Protein AF-A0AAN6FBG3-F1 (afdb_monomer_lite)

pLDDT: mean 75.8, std 20.05, range [29.7, 94.25]

Secondary structure (DSSP, 8-state):
--------------PPP--------------GGGGS-HHHHHHHHHHS-HHHHHHHHHHTHHHHHHTT-SPPPPHHHHHHHHS------SS-S--S-HHHHHHHHTTS-HHHHHHHHHHSHHHHHHTTSSPPPPHHHHHHHHHHTT------

Structure (mmCIF, N/CA/C/O backbone):
data_AF-A0AAN6FBG3-F1
#
_entry.id   AF-A0AAN6FBG3-F1
#
loop_
_atom_site.group_PDB
_atom_site.id
_atom_site.type_symbol
_atom_site.label_atom_id
_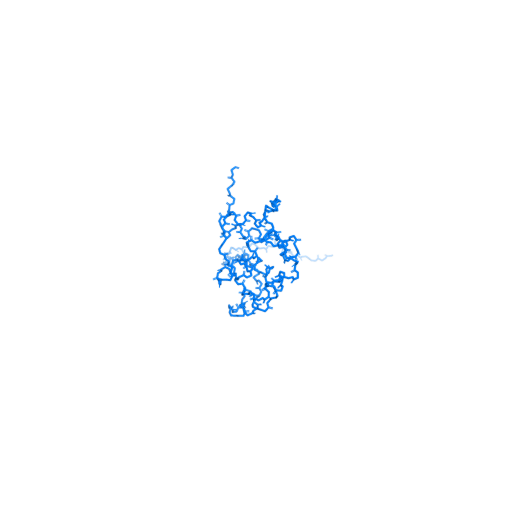atom_site.label_alt_id
_atom_site.label_comp_id
_atom_site.label_asym_id
_atom_site.label_entity_id
_atom_site.label_seq_id
_atom_site.pdbx_PDB_ins_code
_atom_site.Cartn_x
_atom_site.Cartn_y
_atom_site.Cartn_z
_atom_site.occupancy
_atom_site.B_iso_or_equiv
_atom_site.auth_seq_id
_atom_site.auth_comp_id
_atom_site.auth_asym_id
_atom_site.auth_atom_id
_atom_site.pdbx_PDB_model_num
ATOM 1 N N . MET A 1 1 ? 85.947 -2.791 3.815 1.00 38.69 1 MET A N 1
ATOM 2 C CA . MET A 1 1 ? 84.467 -2.814 3.864 1.00 38.69 1 MET A CA 1
ATOM 3 C C . MET A 1 1 ? 83.961 -3.687 2.724 1.00 38.69 1 MET A C 1
ATOM 5 O O . MET A 1 1 ? 84.686 -3.853 1.756 1.00 38.69 1 MET A O 1
ATOM 9 N N . ALA A 1 2 ? 82.819 -4.335 2.939 1.00 36.38 2 ALA A N 1
ATOM 10 C CA . ALA A 1 2 ? 82.432 -5.651 2.430 1.00 36.38 2 ALA A CA 1
ATOM 11 C C . ALA A 1 2 ? 82.175 -5.812 0.911 1.00 36.38 2 ALA A C 1
ATOM 13 O O . ALA A 1 2 ? 82.017 -4.852 0.167 1.00 36.38 2 ALA A O 1
ATOM 14 N N . ASN A 1 3 ? 82.141 -7.099 0.546 1.00 29.70 3 ASN A N 1
ATOM 15 C CA . ASN A 1 3 ? 81.994 -7.791 -0.738 1.00 29.70 3 ASN A CA 1
ATOM 16 C C . ASN A 1 3 ? 80.797 -7.421 -1.649 1.00 29.70 3 ASN A C 1
ATOM 18 O O . ASN A 1 3 ? 79.700 -7.199 -1.154 1.00 29.70 3 ASN A O 1
ATOM 22 N N . ILE A 1 4 ? 81.052 -7.501 -2.974 1.00 37.31 4 ILE A N 1
ATOM 23 C CA . ILE A 1 4 ? 80.443 -8.376 -4.024 1.00 37.31 4 ILE A CA 1
ATOM 24 C C . ILE A 1 4 ? 78.898 -8.517 -3.956 1.00 37.31 4 ILE A C 1
ATOM 26 O O . ILE A 1 4 ? 78.360 -8.951 -2.946 1.00 37.31 4 ILE A O 1
ATOM 30 N N . THR A 1 5 ? 78.109 -8.280 -5.017 1.00 36.19 5 THR A N 1
ATOM 31 C CA . THR A 1 5 ? 77.870 -9.287 -6.078 1.00 36.19 5 THR A CA 1
ATOM 32 C C . THR A 1 5 ? 77.124 -8.724 -7.295 1.00 36.19 5 THR A C 1
ATOM 34 O O . THR A 1 5 ? 76.193 -7.935 -7.177 1.00 36.19 5 THR A O 1
ATOM 37 N N . ASN A 1 6 ? 77.584 -9.200 -8.453 1.00 34.28 6 ASN A N 1
ATOM 38 C CA . ASN A 1 6 ? 77.182 -8.951 -9.832 1.00 34.28 6 ASN A CA 1
ATOM 39 C C . ASN A 1 6 ? 75.682 -9.073 -10.141 1.00 34.28 6 ASN A C 1
ATOM 41 O O . ASN A 1 6 ? 75.039 -10.061 -9.796 1.00 34.28 6 ASN A O 1
ATOM 45 N N . SER A 1 7 ? 75.204 -8.140 -10.965 1.00 36.09 7 SER A N 1
ATOM 46 C CA . SER A 1 7 ? 73.973 -8.250 -11.748 1.00 36.09 7 SER A CA 1
ATOM 47 C C . SER A 1 7 ? 74.293 -8.778 -13.145 1.00 36.09 7 SER A C 1
ATOM 49 O O . SER A 1 7 ? 74.717 -8.011 -14.004 1.00 36.09 7 SER A O 1
ATOM 51 N N . ILE A 1 8 ? 74.063 -10.066 -13.396 1.00 40.97 8 ILE A N 1
ATOM 52 C CA . ILE A 1 8 ? 73.816 -10.602 -14.743 1.00 40.97 8 ILE A CA 1
ATOM 53 C C . ILE A 1 8 ? 72.786 -11.719 -14.582 1.00 40.97 8 ILE A C 1
ATOM 55 O O . ILE A 1 8 ? 73.025 -12.629 -13.798 1.00 40.97 8 ILE A O 1
ATOM 59 N N . GLN A 1 9 ? 71.651 -11.637 -15.286 1.00 33.62 9 GLN A N 1
ATOM 60 C CA . GLN A 1 9 ? 71.268 -12.602 -16.328 1.00 33.62 9 GLN A CA 1
ATOM 61 C C . GLN A 1 9 ? 69.859 -12.289 -16.857 1.00 33.62 9 GLN A C 1
ATOM 63 O O . GLN A 1 9 ? 68.867 -12.336 -16.137 1.00 33.62 9 GLN A O 1
ATOM 68 N N . GLN A 1 10 ? 69.795 -11.974 -18.150 1.00 38.66 10 GLN A N 1
ATOM 69 C CA . GLN A 1 10 ? 68.585 -12.028 -18.966 1.00 38.66 10 GLN A CA 1
ATOM 70 C C . GLN A 1 10 ? 67.993 -13.446 -18.948 1.00 38.66 10 GLN A C 1
ATOM 72 O O . GLN A 1 10 ? 68.753 -14.417 -18.936 1.00 38.66 10 GLN A O 1
ATOM 77 N N . SER A 1 11 ? 66.671 -13.562 -19.120 1.00 34.91 11 SER A N 1
ATOM 78 C CA . SER A 1 11 ? 66.020 -14.204 -20.285 1.00 34.91 11 SER A CA 1
ATOM 79 C C . SER A 1 11 ? 64.699 -14.910 -19.923 1.00 34.91 11 SER A C 1
ATOM 81 O O . SER A 1 11 ? 64.604 -15.552 -18.884 1.00 34.91 11 SER A O 1
ATOM 83 N N . HIS A 1 12 ? 63.787 -14.910 -20.902 1.00 33.03 12 HIS A N 1
ATOM 84 C CA . HIS A 1 12 ? 62.674 -15.845 -21.156 1.00 33.03 12 HIS A CA 1
ATOM 85 C C . HIS A 1 12 ? 61.241 -15.416 -20.803 1.00 33.03 12 HIS A C 1
ATOM 87 O O . HIS A 1 12 ? 60.824 -15.297 -19.657 1.00 33.03 12 HIS A O 1
ATOM 93 N N . SER A 1 13 ? 60.491 -15.262 -21.893 1.00 43.03 13 SER A N 1
ATOM 94 C CA . SER A 1 13 ? 59.049 -15.154 -22.055 1.00 43.03 13 SER A CA 1
ATOM 95 C C . SER A 1 13 ? 58.309 -16.414 -21.586 1.00 43.03 13 SER A C 1
ATOM 97 O O . SER A 1 13 ? 58.742 -17.520 -21.901 1.00 43.03 13 SER A O 1
ATOM 99 N N . ASN A 1 14 ? 57.134 -16.248 -20.970 1.00 42.41 14 ASN A N 1
ATOM 100 C CA . ASN A 1 14 ? 56.025 -17.205 -21.062 1.00 42.41 14 ASN A CA 1
ATOM 101 C C . ASN A 1 14 ? 54.682 -16.475 -20.808 1.00 42.41 14 ASN A C 1
ATOM 103 O O . ASN A 1 14 ? 54.665 -15.566 -19.975 1.00 42.41 14 ASN A O 1
ATOM 107 N N . PRO A 1 15 ? 53.577 -16.804 -21.511 1.00 50.62 15 PRO A N 1
ATOM 108 C CA . PRO A 1 15 ? 52.271 -16.189 -21.291 1.00 50.62 15 PRO A CA 1
ATOM 109 C C . PRO A 1 15 ? 51.515 -16.945 -20.190 1.00 50.62 15 PRO A C 1
ATOM 111 O O . PRO A 1 15 ? 51.392 -18.167 -20.249 1.00 50.62 15 PRO A O 1
ATOM 114 N N . ASP A 1 16 ? 51.003 -16.224 -19.195 1.00 49.22 16 ASP A N 1
ATOM 115 C CA . ASP A 1 16 ? 50.235 -16.817 -18.097 1.00 49.22 16 ASP A CA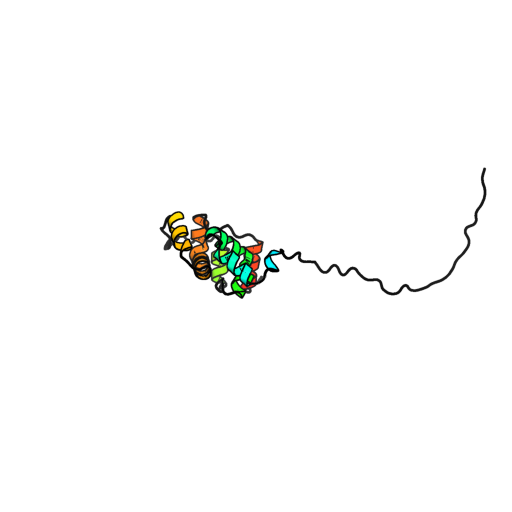 1
ATOM 116 C C . ASP A 1 16 ? 48.753 -16.972 -18.507 1.00 49.22 16 ASP A C 1
ATOM 118 O O . ASP A 1 16 ? 48.163 -16.020 -19.037 1.00 49.22 16 ASP A O 1
ATOM 122 N N . PRO A 1 17 ? 48.125 -18.149 -18.323 1.00 50.34 17 PRO A N 1
ATOM 123 C CA . PRO A 1 17 ? 46.752 -18.384 -18.729 1.00 50.34 17 PRO A CA 1
ATOM 124 C C . PRO A 1 17 ? 45.787 -17.902 -17.642 1.00 50.34 17 PRO A C 1
ATOM 126 O O . PRO A 1 17 ? 45.837 -18.338 -16.497 1.00 50.34 17 PRO A O 1
ATOM 129 N N . GLY A 1 18 ? 44.837 -17.055 -18.033 1.00 45.19 18 GLY A N 1
ATOM 130 C CA . GLY A 1 18 ? 43.627 -16.815 -17.249 1.00 45.19 18 GLY A CA 1
ATOM 131 C C . GLY A 1 18 ? 43.759 -15.732 -16.185 1.00 45.19 18 GLY A C 1
ATOM 132 O O . GLY A 1 18 ? 43.674 -15.996 -14.989 1.00 45.19 18 GLY A O 1
ATOM 133 N N . THR A 1 19 ? 43.830 -14.475 -16.624 1.00 43.28 19 THR A N 1
ATOM 134 C CA . THR A 1 19 ? 43.336 -13.355 -15.819 1.00 43.28 19 THR A CA 1
ATOM 135 C C . THR A 1 19 ? 41.849 -13.590 -15.535 1.00 43.28 19 THR A C 1
ATOM 137 O O . THR A 1 19 ? 40.993 -13.252 -16.350 1.00 43.28 19 THR A O 1
ATOM 140 N N . LEU A 1 20 ? 41.522 -14.190 -14.388 1.00 49.41 20 LEU A N 1
ATOM 141 C CA . LEU A 1 20 ? 40.178 -14.106 -13.829 1.00 49.41 20 LEU A CA 1
ATOM 142 C C . LEU A 1 20 ? 39.973 -12.651 -13.412 1.00 49.41 20 LEU A C 1
ATOM 144 O O . LEU A 1 20 ? 40.348 -12.230 -12.321 1.00 49.41 20 LEU A O 1
ATOM 148 N N . THR A 1 21 ? 39.416 -11.861 -14.325 1.00 47.69 21 THR A N 1
ATOM 149 C CA . THR A 1 21 ? 38.823 -10.570 -13.999 1.00 47.69 21 THR A CA 1
ATOM 150 C C . THR A 1 21 ? 37.862 -10.776 -12.827 1.00 47.69 21 THR A C 1
ATOM 152 O O . THR A 1 21 ? 36.943 -11.589 -12.966 1.00 47.69 21 THR A O 1
ATOM 155 N N . PRO A 1 22 ? 38.001 -10.067 -11.693 1.00 48.16 22 PRO A N 1
ATOM 156 C CA . PRO A 1 22 ? 36.898 -9.950 -10.761 1.00 48.16 22 PRO A CA 1
ATOM 157 C C . PRO A 1 22 ? 35.807 -9.171 -11.496 1.00 48.16 22 PRO A C 1
ATOM 159 O O . PRO A 1 22 ? 35.825 -7.942 -11.571 1.00 48.16 22 PRO A O 1
ATOM 162 N N . THR A 1 23 ? 34.875 -9.895 -12.112 1.00 49.19 23 THR A N 1
ATOM 163 C CA . THR A 1 23 ? 33.594 -9.339 -12.520 1.00 49.19 23 THR A CA 1
ATOM 164 C C .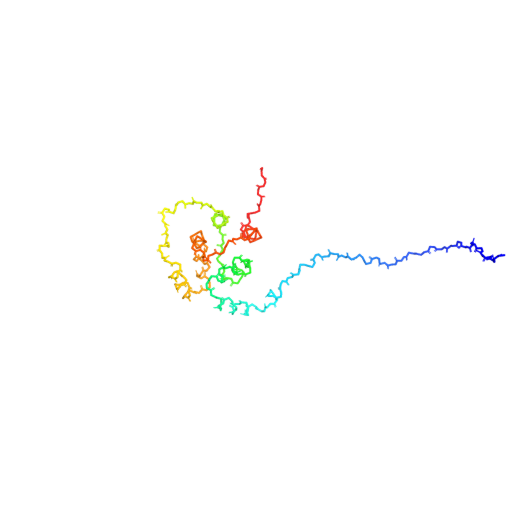 THR A 1 23 ? 32.922 -8.890 -11.231 1.00 49.19 23 THR A C 1
ATOM 166 O O . THR A 1 23 ? 32.277 -9.679 -10.545 1.00 49.19 23 THR A O 1
ATOM 169 N N . ASN A 1 24 ? 33.121 -7.617 -10.880 1.00 54.41 24 ASN A N 1
ATOM 170 C CA . ASN A 1 24 ? 32.302 -6.870 -9.935 1.00 54.41 24 ASN A CA 1
ATOM 171 C C . ASN A 1 24 ? 30.882 -6.797 -10.517 1.00 54.41 24 ASN A C 1
ATOM 173 O O . ASN A 1 24 ? 30.429 -5.756 -10.987 1.00 54.41 24 ASN A O 1
ATOM 177 N N . ALA A 1 25 ? 30.180 -7.929 -10.533 1.00 53.50 25 ALA A N 1
ATOM 178 C CA . ALA A 1 25 ? 28.738 -7.914 -10.586 1.00 53.50 25 ALA A CA 1
ATOM 179 C C . ALA A 1 25 ? 28.297 -7.212 -9.295 1.00 53.50 25 ALA A C 1
ATOM 181 O O . ALA A 1 25 ? 28.730 -7.625 -8.214 1.00 53.50 25 ALA A O 1
ATOM 182 N N . PRO A 1 26 ? 27.507 -6.130 -9.364 1.00 54.44 26 PRO A N 1
ATOM 183 C CA . PRO A 1 26 ? 26.983 -5.509 -8.163 1.00 54.44 26 PRO A CA 1
ATOM 184 C C . PRO A 1 26 ? 26.143 -6.557 -7.435 1.00 54.44 26 PRO A C 1
ATOM 186 O O . PRO A 1 26 ? 25.051 -6.912 -7.875 1.00 54.44 26 PRO A O 1
ATOM 189 N N . ILE A 1 27 ? 26.673 -7.078 -6.329 1.00 50.91 27 ILE A N 1
ATOM 190 C CA . ILE A 1 27 ? 25.921 -7.915 -5.406 1.00 50.91 27 ILE A CA 1
ATOM 191 C C . ILE A 1 27 ? 24.898 -6.968 -4.785 1.00 50.91 27 ILE A C 1
ATOM 193 O O . ILE A 1 27 ? 25.190 -6.256 -3.824 1.00 50.91 27 ILE A O 1
ATOM 197 N N . THR A 1 28 ? 23.707 -6.866 -5.374 1.00 56.34 28 THR A N 1
ATOM 198 C CA . THR A 1 28 ? 22.601 -6.199 -4.698 1.00 56.34 28 THR A CA 1
ATOM 199 C C . THR A 1 28 ? 22.301 -7.049 -3.477 1.00 56.34 28 THR A C 1
ATOM 201 O O . THR A 1 28 ? 21.693 -8.110 -3.608 1.00 56.34 28 THR A O 1
ATOM 204 N N . LEU A 1 29 ? 22.786 -6.628 -2.309 1.00 56.56 29 LEU A N 1
ATOM 205 C CA . LEU A 1 29 ? 22.450 -7.236 -1.028 1.00 56.56 29 LEU A CA 1
ATOM 206 C C . LEU A 1 29 ? 20.933 -7.129 -0.860 1.00 56.56 29 LEU A C 1
ATOM 208 O O . LEU A 1 29 ? 20.401 -6.091 -0.462 1.00 56.56 29 LEU A O 1
ATOM 212 N N . GLN A 1 30 ? 20.225 -8.184 -1.254 1.00 70.19 30 GLN A N 1
ATOM 213 C CA . GLN A 1 30 ? 18.800 -8.295 -1.020 1.00 70.19 30 GLN A CA 1
ATOM 214 C C . GLN A 1 30 ? 18.604 -8.566 0.466 1.00 70.19 30 GLN A C 1
ATOM 216 O O . GLN A 1 30 ? 19.269 -9.415 1.058 1.00 70.19 30 GLN A O 1
ATOM 221 N N . HIS A 1 31 ? 17.717 -7.790 1.082 1.00 80.62 31 HIS A N 1
ATOM 222 C CA . HIS A 1 31 ? 17.387 -7.968 2.487 1.00 80.62 31 HIS A CA 1
ATOM 223 C C . HIS A 1 31 ? 16.869 -9.404 2.711 1.00 80.62 31 HIS A C 1
ATOM 225 O O . HIS A 1 31 ? 16.027 -9.842 1.922 1.00 80.62 31 HIS A O 1
ATOM 231 N N . PRO A 1 32 ? 17.290 -10.123 3.773 1.00 85.06 32 PRO A N 1
ATOM 232 C CA . PRO A 1 32 ? 16.917 -11.527 4.000 1.00 85.06 32 PRO A CA 1
ATOM 233 C C . PRO A 1 32 ? 15.407 -11.797 3.974 1.00 85.06 32 PRO A C 1
ATOM 235 O O . PRO A 1 32 ? 14.977 -12.886 3.616 1.00 85.06 32 PRO A O 1
ATOM 238 N N . PHE A 1 33 ? 14.608 -10.777 4.298 1.00 86.12 33 PHE A N 1
ATOM 239 C CA . PHE A 1 33 ? 13.149 -10.782 4.168 1.00 86.12 33 PHE A CA 1
ATOM 240 C C . PHE A 1 33 ? 12.647 -11.277 2.800 1.00 86.12 33 PHE A C 1
ATOM 242 O O . PHE A 1 33 ? 11.675 -12.019 2.744 1.00 86.12 33 PHE A O 1
ATOM 249 N N . TYR A 1 34 ? 13.308 -10.908 1.698 1.00 84.81 34 TYR A N 1
ATOM 250 C CA . TYR A 1 34 ? 12.863 -11.286 0.350 1.00 84.81 34 TYR A CA 1
ATOM 251 C C . TYR A 1 34 ? 13.169 -12.746 -0.012 1.00 84.81 34 TYR A C 1
ATOM 253 O O . TYR A 1 34 ? 12.698 -13.220 -1.039 1.00 84.81 34 TYR A O 1
ATOM 261 N N . ASN A 1 35 ? 13.921 -13.456 0.835 1.00 87.69 35 ASN A N 1
ATOM 262 C CA . ASN A 1 35 ? 14.201 -14.884 0.685 1.00 87.69 35 ASN A CA 1
ATOM 263 C C . ASN A 1 35 ? 13.210 -15.757 1.471 1.00 87.69 35 ASN A C 1
ATOM 265 O O . ASN A 1 35 ? 13.335 -16.981 1.466 1.00 87.69 35 ASN A O 1
ATOM 269 N N . LEU A 1 36 ? 12.259 -15.147 2.187 1.00 89.19 36 LEU A N 1
ATOM 270 C CA . LEU A 1 36 ? 11.225 -15.885 2.899 1.00 89.19 36 LEU A CA 1
ATOM 271 C C . LEU A 1 36 ? 10.246 -16.533 1.904 1.00 89.19 36 LEU A C 1
ATOM 273 O O . LEU A 1 36 ? 9.933 -15.931 0.873 1.00 89.19 36 LEU A O 1
ATOM 277 N N . PRO A 1 37 ? 9.713 -17.728 2.219 1.00 90.94 37 PRO A N 1
ATOM 278 C CA . PRO A 1 37 ? 8.555 -18.278 1.527 1.00 90.94 37 PRO A CA 1
ATOM 279 C C . PRO A 1 37 ? 7.414 -17.260 1.461 1.00 90.94 37 PRO A C 1
ATOM 281 O O . PRO A 1 37 ? 7.178 -16.522 2.420 1.00 90.94 37 PRO A O 1
ATOM 284 N N . SER A 1 38 ? 6.678 -17.249 0.349 1.00 87.69 38 SER A N 1
ATOM 285 C CA . SER A 1 38 ? 5.564 -16.317 0.148 1.00 87.69 38 SER A CA 1
ATOM 286 C C . SER A 1 38 ? 4.524 -16.412 1.262 1.00 87.69 38 SER A C 1
ATOM 288 O O . SER A 1 38 ? 4.049 -15.381 1.713 1.00 87.69 38 SER A O 1
ATOM 290 N N . GLU A 1 39 ? 4.232 -17.615 1.760 1.00 89.88 39 GLU A N 1
ATOM 291 C CA . GLU A 1 39 ? 3.309 -17.837 2.884 1.00 89.88 39 GLU A CA 1
ATOM 292 C C . GLU A 1 39 ? 3.733 -17.059 4.135 1.00 89.88 39 GLU A C 1
ATOM 294 O O . GLU A 1 39 ? 2.924 -16.332 4.698 1.00 89.88 39 GLU A O 1
ATOM 299 N N . LEU A 1 40 ? 5.023 -17.080 4.492 1.00 91.56 40 LEU A N 1
ATOM 300 C CA .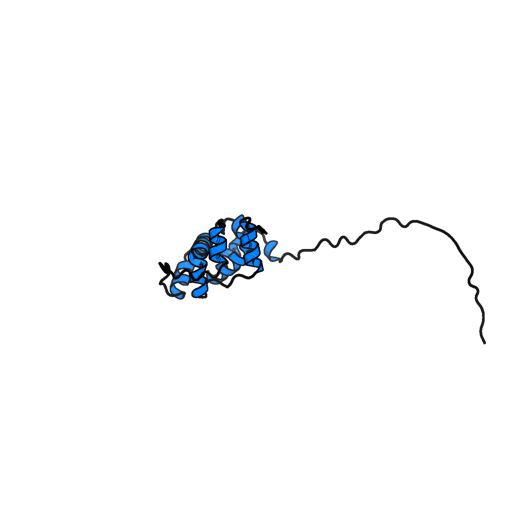 LEU A 1 40 ? 5.521 -16.322 5.645 1.00 91.56 40 LEU A CA 1
ATOM 301 C C . LEU A 1 40 ? 5.444 -14.809 5.425 1.00 91.56 40 LEU A C 1
ATOM 303 O O . LEU A 1 40 ? 5.224 -14.058 6.370 1.00 91.56 40 LEU A O 1
ATOM 307 N N . ILE A 1 41 ? 5.625 -14.337 4.190 1.00 89.38 41 ILE A N 1
ATOM 308 C CA . ILE A 1 41 ? 5.450 -12.915 3.861 1.00 89.38 41 ILE A CA 1
ATOM 309 C C . ILE A 1 41 ? 3.982 -12.509 4.037 1.00 89.38 41 ILE A C 1
ATOM 311 O O . ILE A 1 41 ? 3.716 -11.426 4.558 1.00 89.38 41 ILE A O 1
ATOM 315 N N . LEU A 1 42 ? 3.044 -13.366 3.622 1.00 89.69 42 LEU A N 1
ATOM 316 C CA . LEU A 1 42 ? 1.607 -13.142 3.787 1.00 89.69 42 LEU A CA 1
ATOM 317 C C . LEU A 1 42 ? 1.207 -13.156 5.269 1.00 89.69 42 LEU A C 1
ATOM 319 O O . LEU A 1 42 ? 0.539 -12.226 5.709 1.00 89.69 42 LEU A O 1
ATOM 323 N N . ASP A 1 43 ? 1.707 -14.117 6.048 1.00 91.62 43 ASP A N 1
ATOM 324 C CA . ASP A 1 43 ? 1.470 -14.187 7.495 1.00 91.62 43 ASP A CA 1
ATOM 325 C C . ASP A 1 43 ? 1.983 -12.930 8.211 1.00 91.62 43 ASP A C 1
ATOM 327 O O . ASP A 1 43 ? 1.306 -12.366 9.069 1.00 91.62 43 ASP A O 1
ATOM 331 N N . ILE A 1 44 ? 3.173 -12.441 7.837 1.00 91.00 44 ILE A N 1
ATOM 332 C CA . ILE A 1 44 ? 3.709 -11.182 8.370 1.00 91.00 44 ILE A CA 1
ATOM 333 C C . ILE A 1 44 ? 2.769 -10.028 8.028 1.00 91.00 44 ILE A C 1
ATOM 335 O O . ILE A 1 44 ? 2.457 -9.227 8.903 1.00 91.00 44 ILE A O 1
ATOM 339 N N . VAL A 1 45 ? 2.315 -9.941 6.776 1.00 91.94 45 VAL A N 1
ATOM 340 C CA . VAL A 1 45 ? 1.399 -8.889 6.320 1.00 91.94 45 VAL A CA 1
ATOM 341 C C . VAL A 1 45 ? 0.088 -8.892 7.111 1.00 91.94 45 VAL A C 1
ATOM 343 O O . VAL A 1 45 ? -0.358 -7.817 7.511 1.00 91.94 45 VAL A O 1
ATOM 346 N N . ASP A 1 46 ? -0.494 -10.061 7.373 1.00 90.69 46 ASP A N 1
ATOM 347 C CA . ASP A 1 46 ? -1.756 -10.202 8.111 1.00 90.69 46 ASP A CA 1
ATOM 348 C C . ASP A 1 46 ? -1.637 -9.807 9.593 1.00 90.69 46 ASP A C 1
ATOM 350 O O . ASP A 1 46 ? -2.622 -9.408 10.217 1.00 90.69 46 ASP A O 1
ATOM 354 N N . LEU A 1 47 ? -0.431 -9.879 10.161 1.00 92.56 47 LEU A N 1
ATOM 355 C CA . LEU A 1 47 ? -0.157 -9.512 11.553 1.00 92.56 47 LEU A CA 1
ATOM 356 C C . LEU A 1 47 ? 0.195 -8.030 11.743 1.00 92.56 47 LEU A C 1
ATOM 358 O O . LEU A 1 47 ? 0.238 -7.552 12.881 1.00 92.56 47 LEU A O 1
ATOM 362 N N . LEU A 1 48 ? 0.472 -7.290 10.666 1.00 93.25 48 LEU A N 1
ATOM 363 C CA . LEU A 1 48 ? 0.844 -5.883 10.774 1.00 93.25 48 LEU A CA 1
ATOM 364 C C . LEU A 1 48 ? -0.369 -5.021 11.157 1.00 93.25 48 LEU A C 1
ATOM 366 O O . LEU A 1 48 ? -1.421 -5.109 10.519 1.00 93.25 48 LEU A O 1
ATOM 370 N N . PRO A 1 49 ? -0.230 -4.102 12.131 1.00 93.12 49 PRO A N 1
ATOM 371 C CA . PRO A 1 49 ? -1.259 -3.098 12.356 1.00 93.12 49 PRO A CA 1
ATOM 372 C C . PRO A 1 49 ? -1.382 -2.192 11.115 1.00 93.12 49 PRO A C 1
ATOM 374 O O . PRO A 1 49 ? -0.389 -2.009 10.399 1.00 93.12 49 PRO A O 1
ATOM 377 N N . PRO A 1 50 ? -2.560 -1.596 10.847 1.00 91.94 50 PRO A N 1
ATOM 378 C CA . PRO A 1 50 ? -2.837 -0.910 9.584 1.00 91.94 50 PRO A CA 1
ATOM 379 C C . PRO A 1 50 ? -1.798 0.138 9.178 1.00 91.94 50 PRO A C 1
ATOM 381 O O . PRO A 1 50 ? -1.360 0.172 8.032 1.00 91.94 50 PRO A O 1
ATOM 384 N N . GLU A 1 51 ? -1.355 0.965 10.117 1.00 90.69 51 GLU A N 1
ATOM 385 C CA . GLU A 1 51 ? -0.345 2.000 9.907 1.00 90.69 51 GLU A CA 1
ATOM 386 C C . GLU A 1 51 ? 1.011 1.416 9.473 1.00 90.69 51 GLU A C 1
ATOM 388 O O . GLU A 1 51 ? 1.658 1.915 8.546 1.00 90.69 51 GLU A O 1
ATOM 393 N N . SER A 1 52 ? 1.414 0.301 10.087 1.00 92.94 52 SER A N 1
ATOM 394 C CA . SER A 1 52 ? 2.656 -0.396 9.747 1.00 92.94 52 SER A CA 1
ATOM 395 C C . SER A 1 52 ? 2.521 -1.139 8.424 1.00 92.94 52 SER A C 1
ATOM 397 O O . SER A 1 52 ? 3.455 -1.124 7.621 1.00 92.94 52 SER A O 1
ATOM 399 N N . PHE A 1 53 ? 1.351 -1.727 8.164 1.00 94.25 53 PHE A N 1
ATOM 400 C CA . PHE A 1 53 ? 1.038 -2.351 6.888 1.00 94.25 53 PHE A CA 1
ATOM 401 C C . PHE A 1 53 ? 1.116 -1.339 5.743 1.00 94.25 53 PHE A C 1
ATOM 403 O O . PHE A 1 53 ? 1.771 -1.620 4.747 1.00 94.25 53 PHE A O 1
ATOM 410 N N . ILE A 1 54 ? 0.533 -0.142 5.881 1.00 93.31 54 ILE A N 1
ATOM 411 C CA . ILE A 1 54 ? 0.588 0.903 4.844 1.00 93.31 54 ILE A CA 1
ATOM 412 C C . ILE A 1 54 ? 2.041 1.277 4.534 1.00 93.31 54 ILE A C 1
ATOM 414 O O . ILE A 1 54 ? 2.431 1.318 3.365 1.00 93.31 54 ILE A O 1
ATOM 418 N N . ASN A 1 55 ? 2.860 1.508 5.564 1.00 92.06 55 ASN A N 1
ATOM 419 C CA . ASN A 1 55 ? 4.282 1.803 5.387 1.00 92.06 55 ASN A CA 1
ATOM 420 C C . ASN A 1 55 ? 5.009 0.681 4.632 1.00 92.06 55 ASN A C 1
ATOM 422 O O . ASN A 1 55 ? 5.670 0.908 3.614 1.00 92.06 55 ASN A O 1
ATOM 426 N N . PHE A 1 56 ? 4.840 -0.547 5.120 1.00 92.19 56 PHE A N 1
ATOM 427 C CA . PHE A 1 56 ? 5.433 -1.737 4.536 1.00 92.19 56 PHE A CA 1
ATOM 428 C C . PHE A 1 56 ? 4.991 -1.931 3.078 1.00 92.19 56 PHE A C 1
ATOM 430 O O . PHE A 1 56 ? 5.823 -2.197 2.209 1.00 92.19 56 PHE A O 1
ATOM 437 N N . ALA A 1 57 ? 3.705 -1.739 2.792 1.00 92.38 57 ALA A N 1
ATOM 438 C CA . ALA A 1 57 ? 3.108 -1.923 1.481 1.00 92.38 57 ALA A CA 1
ATOM 439 C C . ALA A 1 57 ? 3.631 -0.924 0.453 1.00 92.38 57 ALA A C 1
ATOM 441 O O . ALA A 1 57 ? 3.930 -1.311 -0.674 1.00 92.38 57 ALA A O 1
ATOM 442 N N . PHE A 1 58 ? 3.802 0.346 0.827 1.00 92.06 58 PHE A N 1
ATOM 443 C CA . PHE A 1 58 ? 4.400 1.327 -0.075 1.00 92.06 58 PHE A CA 1
ATOM 444 C C . PHE A 1 58 ? 5.891 1.065 -0.304 1.00 92.06 58 PHE A C 1
ATOM 446 O O . PHE A 1 58 ? 6.346 1.139 -1.444 1.00 92.06 58 PHE A O 1
ATOM 453 N N . ALA A 1 59 ? 6.646 0.695 0.734 1.00 90.00 59 ALA A N 1
ATOM 454 C CA . ALA A 1 59 ? 8.062 0.346 0.597 1.00 90.00 59 ALA A CA 1
ATOM 455 C C . ALA A 1 59 ? 8.295 -0.894 -0.288 1.00 90.00 59 ALA A C 1
ATOM 457 O O . ALA A 1 59 ? 9.309 -0.980 -0.982 1.00 90.00 59 ALA A O 1
ATOM 458 N N . ASN A 1 60 ? 7.338 -1.825 -0.292 1.00 91.00 60 ASN A N 1
ATOM 459 C CA . ASN A 1 60 ? 7.409 -3.105 -0.995 1.00 91.00 60 ASN A CA 1
ATOM 460 C C . ASN A 1 60 ? 6.338 -3.236 -2.086 1.00 91.00 60 ASN A C 1
ATOM 462 O O . ASN A 1 60 ? 5.905 -4.345 -2.399 1.00 91.00 60 ASN A O 1
ATOM 466 N N . TYR A 1 61 ? 5.913 -2.119 -2.683 1.00 90.94 61 TYR A N 1
ATOM 467 C CA . TYR A 1 61 ? 4.784 -2.103 -3.616 1.00 90.94 61 TYR A CA 1
ATOM 468 C C . TYR A 1 61 ? 4.900 -3.135 -4.755 1.00 90.94 61 TYR A C 1
ATOM 470 O O . TYR A 1 61 ? 3.928 -3.858 -4.975 1.00 90.94 61 TYR A O 1
ATOM 478 N N . PRO A 1 62 ? 6.055 -3.295 -5.442 1.00 90.00 62 PRO A N 1
ATOM 479 C CA . PRO A 1 62 ? 6.182 -4.303 -6.497 1.00 90.00 62 PRO A CA 1
ATOM 480 C C . PRO A 1 62 ? 5.940 -5.736 -6.002 1.00 90.00 62 PRO A C 1
ATOM 482 O O . PRO A 1 62 ? 5.288 -6.518 -6.689 1.00 90.00 62 PRO A O 1
ATOM 485 N N . LEU A 1 63 ? 6.426 -6.059 -4.799 1.00 89.88 63 LEU A N 1
ATOM 486 C CA . LEU A 1 63 ? 6.265 -7.375 -4.183 1.00 89.88 63 LEU A CA 1
ATOM 487 C C . LEU A 1 63 ? 4.796 -7.637 -3.838 1.00 89.88 63 LEU A C 1
ATOM 489 O O . LEU A 1 63 ? 4.244 -8.667 -4.212 1.00 89.88 63 LEU A O 1
ATOM 493 N N . LEU A 1 64 ? 4.139 -6.684 -3.170 1.00 90.81 64 LEU A N 1
ATOM 494 C CA . LEU A 1 64 ? 2.734 -6.845 -2.793 1.00 90.81 64 LEU A CA 1
ATOM 495 C C . LEU A 1 64 ? 1.796 -6.850 -3.997 1.00 90.81 64 LEU A C 1
ATOM 497 O O . LEU A 1 64 ? 0.799 -7.565 -3.988 1.00 90.81 64 LEU A O 1
ATOM 501 N N . HIS A 1 65 ? 2.110 -6.093 -5.045 1.00 91.00 65 HIS A N 1
ATOM 502 C CA . HIS A 1 65 ? 1.350 -6.140 -6.288 1.00 91.00 65 HIS A CA 1
ATOM 503 C C . HIS A 1 65 ? 1.456 -7.521 -6.955 1.00 91.00 65 HIS A C 1
ATOM 505 O O . HIS A 1 65 ? 0.442 -8.059 -7.393 1.00 91.00 65 HIS A O 1
ATOM 511 N N . ALA A 1 66 ? 2.648 -8.130 -6.974 1.00 88.75 66 ALA A N 1
ATOM 512 C CA . ALA A 1 66 ? 2.850 -9.474 -7.520 1.00 88.75 66 ALA A CA 1
ATOM 513 C C . ALA A 1 66 ? 2.051 -10.553 -6.765 1.00 88.75 66 ALA A C 1
ATOM 515 O O . ALA A 1 66 ? 1.535 -11.476 -7.388 1.00 88.75 66 ALA A O 1
ATOM 516 N N . TYR A 1 67 ? 1.887 -10.401 -5.447 1.00 88.19 67 TYR A N 1
ATOM 517 C CA . TYR A 1 67 ? 1.061 -11.291 -4.621 1.00 88.19 67 TYR A CA 1
ATOM 518 C C . TYR A 1 67 ? -0.432 -10.922 -4.583 1.00 88.19 67 TYR A C 1
ATOM 520 O O . TYR A 1 67 ? -1.196 -11.535 -3.843 1.00 88.19 67 TYR A O 1
ATOM 528 N N . GLY A 1 68 ? -0.877 -9.921 -5.351 1.00 87.50 68 GLY A N 1
ATOM 529 C CA . GLY A 1 68 ? -2.282 -9.496 -5.367 1.00 87.50 68 GLY A CA 1
ATOM 530 C C . GLY A 1 68 ? -2.746 -8.769 -4.097 1.00 87.50 68 GLY A C 1
ATOM 531 O O . GLY A 1 68 ? -3.947 -8.606 -3.886 1.00 87.50 68 GLY A O 1
ATOM 532 N N . LEU A 1 69 ? -1.809 -8.306 -3.264 1.00 88.69 69 LEU A N 1
ATOM 533 C CA . LEU A 1 69 ? -2.053 -7.561 -2.024 1.00 88.69 69 LEU A CA 1
ATOM 534 C C . LEU A 1 69 ? -2.017 -6.038 -2.198 1.00 88.69 69 LEU A C 1
ATOM 536 O O . LEU A 1 69 ? -2.425 -5.302 -1.300 1.00 88.69 69 LEU A O 1
ATOM 540 N N . ALA A 1 70 ? -1.558 -5.548 -3.349 1.00 91.44 70 ALA A N 1
ATOM 541 C CA . ALA A 1 70 ? -1.632 -4.139 -3.706 1.00 91.44 70 ALA A CA 1
ATOM 542 C C . ALA A 1 70 ? -2.403 -3.948 -5.020 1.00 91.44 70 ALA A C 1
ATOM 544 O O . ALA A 1 70 ? -2.242 -4.739 -5.950 1.00 91.44 70 ALA A O 1
ATOM 545 N N . PRO A 1 71 ? -3.234 -2.896 -5.133 1.00 91.12 71 PRO A N 1
ATOM 546 C CA . PRO A 1 71 ? -3.948 -2.608 -6.365 1.00 91.12 71 PRO A CA 1
ATOM 547 C C . PRO A 1 71 ? -2.985 -2.083 -7.432 1.00 91.12 71 PRO A C 1
ATOM 549 O O . PRO A 1 71 ? -2.021 -1.377 -7.119 1.00 91.12 71 PRO A O 1
ATOM 552 N N . ALA A 1 72 ? -3.293 -2.354 -8.699 1.00 90.56 72 ALA A N 1
ATOM 553 C CA . ALA A 1 72 ? -2.624 -1.705 -9.819 1.00 90.56 72 ALA A CA 1
ATOM 554 C C . ALA A 1 72 ? -2.817 -0.181 -9.743 1.00 90.56 72 ALA A C 1
ATOM 556 O O . ALA A 1 72 ? -3.921 0.314 -9.492 1.00 90.56 72 ALA A O 1
ATOM 557 N N . LEU A 1 73 ? -1.739 0.570 -9.956 1.00 89.88 73 LEU A N 1
ATOM 558 C CA . LEU A 1 73 ? -1.765 2.029 -9.938 1.00 89.88 73 LEU A CA 1
ATOM 559 C C . LEU A 1 73 ? -1.804 2.590 -11.359 1.00 89.88 73 LEU A C 1
ATOM 561 O O . LEU A 1 73 ? -1.070 2.153 -12.239 1.00 89.88 73 LEU A O 1
ATOM 565 N N . SER A 1 74 ? -2.640 3.605 -11.574 1.00 88.19 74 SER A N 1
ATOM 566 C CA . SER A 1 74 ? -2.631 4.404 -12.801 1.00 88.19 74 SER A CA 1
ATOM 567 C C . SER A 1 74 ? -1.644 5.570 -12.687 1.00 88.19 74 SER A C 1
ATOM 569 O O . SER A 1 74 ? -1.322 6.016 -11.581 1.00 88.19 74 SER A O 1
ATOM 571 N N . ARG A 1 75 ? -1.183 6.118 -13.823 1.00 87.31 75 ARG A N 1
ATOM 572 C CA . ARG A 1 75 ? -0.255 7.268 -13.825 1.00 87.31 75 ARG A CA 1
ATOM 573 C C . ARG A 1 75 ? -0.810 8.461 -13.026 1.00 87.31 75 ARG A C 1
ATOM 575 O O . ARG A 1 75 ? -0.087 8.958 -12.162 1.00 87.31 75 ARG A O 1
ATOM 582 N N . PRO A 1 76 ? -2.086 8.876 -13.201 1.00 86.69 76 PRO A N 1
ATOM 583 C CA . PRO A 1 76 ? -2.666 9.944 -12.385 1.00 86.69 76 PRO A CA 1
ATOM 584 C C . PRO A 1 76 ? -2.668 9.616 -10.891 1.00 86.69 76 PRO A C 1
ATOM 586 O O . PRO A 1 76 ? -2.450 10.499 -10.064 1.00 86.69 76 PRO A O 1
ATOM 589 N N . ARG A 1 77 ? -2.869 8.342 -10.528 1.00 88.31 77 ARG A N 1
ATOM 590 C CA . ARG A 1 77 ? -2.874 7.918 -9.127 1.00 88.31 77 ARG A CA 1
ATOM 591 C C . ARG A 1 77 ? -1.481 8.002 -8.505 1.00 88.31 77 ARG A C 1
ATOM 593 O O . ARG A 1 77 ? -1.366 8.474 -7.380 1.00 88.31 77 ARG A O 1
ATOM 600 N N . VAL A 1 78 ? -0.430 7.624 -9.233 1.00 88.81 78 VAL A N 1
ATOM 601 C CA . VAL A 1 78 ? 0.956 7.821 -8.774 1.00 88.81 78 VAL A CA 1
ATOM 602 C C . VAL A 1 78 ? 1.255 9.305 -8.590 1.00 88.81 78 VAL A C 1
ATOM 604 O O . VAL A 1 78 ? 1.833 9.680 -7.574 1.00 88.81 78 VAL A O 1
ATOM 607 N N . VAL A 1 79 ? 0.828 10.171 -9.514 1.00 87.50 79 VAL A N 1
ATOM 608 C CA . VAL A 1 79 ? 0.999 11.626 -9.360 1.00 87.50 79 VAL A CA 1
ATOM 609 C C . VAL A 1 79 ? 0.276 12.134 -8.112 1.00 87.50 79 VAL A C 1
ATOM 611 O O . VAL A 1 79 ? 0.893 12.843 -7.325 1.00 87.50 79 VAL A O 1
ATOM 614 N N . TYR A 1 80 ? -0.975 11.724 -7.883 1.00 86.75 80 TYR A N 1
ATOM 615 C CA . TYR A 1 80 ? -1.750 12.077 -6.686 1.00 86.75 80 TYR A CA 1
ATOM 616 C C . TYR A 1 80 ? -1.057 11.661 -5.378 1.00 86.75 80 TYR A C 1
ATOM 618 O O . TYR A 1 80 ? -0.983 12.451 -4.442 1.00 86.75 80 TYR A O 1
ATOM 626 N N . ILE A 1 81 ? -0.531 10.435 -5.322 1.00 87.88 81 ILE A N 1
ATOM 627 C CA . ILE A 1 81 ? 0.157 9.902 -4.138 1.00 87.88 81 ILE A CA 1
ATOM 628 C C . ILE A 1 81 ? 1.493 10.620 -3.903 1.00 87.88 81 ILE A C 1
ATOM 630 O O . ILE A 1 81 ? 1.848 10.925 -2.769 1.00 87.88 81 ILE A O 1
ATOM 634 N N . THR A 1 82 ? 2.257 10.858 -4.971 1.00 86.44 82 THR A N 1
ATOM 635 C CA . THR A 1 82 ? 3.656 11.316 -4.878 1.00 86.44 82 THR A CA 1
ATOM 636 C C . THR A 1 82 ? 3.810 12.829 -4.883 1.00 86.44 82 THR A C 1
ATOM 638 O O . THR A 1 82 ? 4.852 13.343 -4.484 1.00 86.44 82 THR A O 1
ATOM 641 N N . THR A 1 83 ? 2.796 13.550 -5.350 1.00 79.94 83 THR A N 1
ATOM 642 C CA . THR A 1 83 ? 2.805 15.006 -5.380 1.00 79.94 83 THR A CA 1
ATOM 643 C C . THR A 1 83 ? 1.996 15.495 -4.196 1.00 79.94 83 THR A C 1
ATOM 645 O O . THR A 1 83 ? 0.833 15.128 -4.036 1.00 79.94 83 THR A O 1
ATOM 648 N N . GLN A 1 84 ? 2.592 16.377 -3.396 1.00 64.75 84 GLN A N 1
ATOM 649 C CA . GLN A 1 84 ? 1.911 17.086 -2.316 1.00 64.75 84 GLN A CA 1
ATOM 650 C C . GLN A 1 84 ? 0.966 18.152 -2.904 1.00 64.75 84 GLN A C 1
ATOM 652 O O . GLN A 1 84 ? 1.044 19.334 -2.569 1.00 64.75 84 GLN A O 1
ATOM 657 N N . THR A 1 85 ? 0.099 17.781 -3.850 1.00 57.81 85 THR A N 1
ATOM 658 C CA . THR A 1 85 ? -0.914 18.697 -4.355 1.00 57.81 85 THR A CA 1
ATOM 659 C C . THR A 1 85 ? -1.841 19.014 -3.195 1.00 57.81 85 THR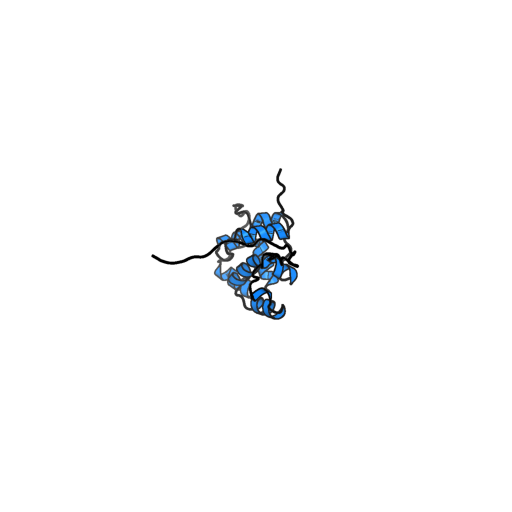 A C 1
ATOM 661 O O . THR A 1 85 ? -2.569 18.165 -2.686 1.00 57.81 85 THR A O 1
ATOM 664 N N . ARG A 1 86 ? -1.822 20.276 -2.757 1.00 53.19 86 ARG A N 1
ATOM 665 C CA . ARG A 1 86 ? -2.904 20.844 -1.959 1.00 53.19 86 ARG A CA 1
ATOM 666 C C . ARG A 1 86 ? -4.110 20.965 -2.878 1.00 53.19 86 ARG A C 1
ATOM 668 O O . ARG A 1 86 ? -4.436 22.059 -3.315 1.00 53.19 86 ARG A O 1
ATOM 675 N N . ILE A 1 87 ? -4.749 19.849 -3.216 1.00 54.75 87 ILE A N 1
ATOM 676 C CA . ILE A 1 87 ? -6.125 19.927 -3.680 1.00 54.75 87 ILE A CA 1
ATOM 677 C C . ILE A 1 87 ? -6.884 20.380 -2.427 1.00 54.75 87 ILE A C 1
ATOM 679 O O . ILE A 1 87 ? -6.873 19.632 -1.437 1.00 54.75 87 ILE A O 1
ATOM 683 N N . PRO A 1 88 ? -7.421 21.620 -2.372 1.00 48.47 88 PRO A N 1
ATOM 684 C CA . PRO A 1 88 ? -8.352 21.972 -1.313 1.00 48.47 88 PRO A CA 1
ATOM 685 C C . PRO A 1 88 ? -9.422 20.895 -1.372 1.00 48.47 88 PRO A C 1
ATOM 687 O O . PRO A 1 88 ? -9.977 20.652 -2.442 1.00 48.47 88 PRO A O 1
ATOM 690 N N . ALA A 1 89 ? -9.583 20.148 -0.282 1.00 54.66 89 ALA A N 1
ATOM 691 C CA . ALA A 1 89 ? -10.456 18.992 -0.264 1.00 54.66 89 ALA A CA 1
ATOM 692 C C . ALA A 1 89 ? -11.870 19.482 -0.586 1.00 54.66 89 ALA A C 1
ATOM 694 O O . ALA A 1 89 ? -12.575 19.960 0.296 1.00 54.66 89 ALA A O 1
ATOM 695 N N . LEU A 1 90 ? -12.272 19.401 -1.859 1.00 47.91 90 LEU A N 1
ATOM 696 C CA . LEU A 1 90 ? -13.638 19.718 -2.263 1.00 47.91 90 LEU A CA 1
ATOM 697 C C . LEU A 1 90 ? -14.598 18.780 -1.519 1.00 47.91 90 LEU A C 1
ATOM 699 O O . LEU A 1 90 ? -15.716 19.172 -1.208 1.00 47.91 90 LEU A O 1
ATOM 703 N N . PHE A 1 91 ? -14.100 17.602 -1.114 1.00 49.31 91 PHE A N 1
ATOM 704 C CA . PHE A 1 91 ? -14.721 16.700 -0.156 1.00 49.31 91 PHE A CA 1
ATOM 705 C C . PHE A 1 91 ? -13.626 15.994 0.664 1.00 49.31 91 PHE A C 1
ATOM 707 O O . PHE A 1 91 ? -12.977 15.097 0.127 1.00 49.31 91 PHE A O 1
ATOM 714 N N . PRO A 1 92 ? -13.375 16.343 1.941 1.00 54.94 92 PRO A N 1
ATOM 715 C CA . PRO A 1 92 ? -12.664 15.428 2.824 1.00 54.94 92 PRO A CA 1
ATOM 716 C C . PRO A 1 92 ? -13.577 14.214 3.011 1.00 54.94 92 PRO A C 1
ATOM 718 O O . PRO A 1 92 ? -14.539 14.273 3.777 1.00 54.94 92 PRO A O 1
ATOM 721 N N . LEU A 1 93 ? -13.326 13.135 2.263 1.00 55.34 93 LEU A N 1
ATOM 722 C CA . LEU A 1 93 ? -14.112 11.898 2.364 1.00 55.34 93 LEU A CA 1
ATOM 723 C C . LEU A 1 93 ? -14.015 11.305 3.779 1.00 55.34 93 LEU A C 1
ATOM 725 O O . LEU A 1 93 ? -14.918 10.605 4.228 1.00 55.34 93 LEU A O 1
ATOM 729 N N . LEU A 1 94 ? -12.944 11.640 4.503 1.00 63.97 94 LEU A N 1
ATOM 730 C CA . LEU A 1 94 ? -12.616 11.112 5.817 1.00 63.97 94 LEU A CA 1
ATOM 731 C C . LEU A 1 94 ? -12.679 12.217 6.881 1.00 63.97 94 LEU A C 1
ATOM 733 O O . LEU A 1 94 ? -11.660 12.706 7.356 1.00 63.97 94 LEU A O 1
ATOM 737 N N . ARG A 1 95 ? -13.893 12.614 7.284 1.00 73.50 95 ARG A N 1
ATOM 738 C CA . ARG A 1 95 ? -14.115 13.493 8.458 1.00 73.50 95 ARG A CA 1
ATOM 739 C C . ARG A 1 95 ? -13.943 12.777 9.806 1.00 73.50 95 ARG A C 1
ATOM 741 O O . ARG A 1 95 ? -14.255 13.346 10.847 1.00 73.50 95 ARG A O 1
ATOM 748 N N . LEU A 1 96 ? -13.509 11.521 9.790 1.00 80.44 96 LEU A N 1
ATOM 749 C CA . LEU A 1 96 ? -13.343 10.719 10.995 1.00 80.44 96 LEU A CA 1
ATOM 750 C C . LEU A 1 96 ? -12.017 11.063 11.687 1.00 80.44 96 LEU A C 1
ATOM 752 O O . LEU A 1 96 ? -11.019 11.277 10.991 1.00 80.44 96 LEU A O 1
ATOM 756 N N . PRO A 1 97 ? -11.982 11.073 13.031 1.00 87.38 97 PRO A N 1
ATOM 757 C CA . PRO A 1 97 ? -10.731 11.113 13.775 1.00 87.38 97 PRO A CA 1
ATOM 758 C C . PRO A 1 97 ? -9.799 9.958 13.365 1.00 87.38 97 PRO A C 1
ATOM 760 O O . PRO A 1 97 ? -10.300 8.866 13.058 1.00 87.38 97 PRO A O 1
ATOM 763 N N . PRO A 1 98 ? -8.468 10.157 13.378 1.00 86.69 98 PRO A N 1
ATOM 764 C CA . PRO A 1 98 ? -7.495 9.129 13.005 1.00 86.69 98 PRO A CA 1
ATOM 765 C C . PRO A 1 98 ? -7.677 7.806 13.761 1.00 86.69 98 PRO A C 1
ATOM 767 O O . PRO A 1 98 ? -7.518 6.731 13.193 1.00 86.69 98 PRO A O 1
ATOM 770 N N . GLU A 1 99 ? -8.085 7.858 15.026 1.00 89.56 99 GLU A N 1
ATOM 771 C CA . GLU A 1 99 ? -8.295 6.683 15.873 1.00 89.56 99 GLU A CA 1
ATOM 772 C C . GLU A 1 99 ? -9.462 5.833 15.367 1.00 89.56 99 GLU A C 1
ATOM 774 O O . GLU A 1 99 ? -9.374 4.605 15.327 1.00 89.56 99 GLU A O 1
ATOM 779 N N . ILE A 1 100 ? -10.546 6.487 14.937 1.00 89.31 100 ILE A N 1
ATOM 780 C CA . ILE A 1 100 ? -11.709 5.816 14.349 1.00 89.31 100 ILE A CA 1
ATOM 781 C C . ILE A 1 100 ? -11.343 5.254 12.977 1.00 89.31 100 ILE A C 1
ATOM 783 O O . ILE A 1 100 ? -11.739 4.137 12.655 1.00 89.31 100 ILE A O 1
ATOM 787 N N . MET A 1 101 ? -10.541 5.982 12.196 1.00 89.06 101 MET A N 1
ATOM 788 C CA . MET A 1 101 ? -10.016 5.489 10.923 1.00 89.06 101 MET A CA 1
ATOM 789 C C . MET A 1 101 ? -9.231 4.191 11.105 1.00 89.06 101 MET A C 1
ATOM 791 O O . MET A 1 101 ? -9.515 3.191 10.451 1.00 89.06 101 MET A O 1
ATOM 795 N N . LEU A 1 102 ? -8.273 4.194 12.032 1.00 90.62 102 LEU A N 1
ATOM 796 C CA . LEU A 1 102 ? -7.454 3.030 12.345 1.00 90.62 102 LEU A CA 1
ATOM 797 C C . LEU A 1 102 ? -8.302 1.883 12.890 1.00 90.62 102 LEU A C 1
ATOM 799 O O . LEU A 1 102 ? -8.086 0.734 12.516 1.00 90.62 102 LEU A O 1
ATOM 803 N N . HIS A 1 103 ? -9.298 2.182 13.728 1.00 91.69 103 HIS A N 1
ATOM 804 C CA . HIS A 1 103 ? -10.231 1.173 14.217 1.00 91.69 103 HIS A CA 1
ATOM 805 C C . HIS A 1 103 ? -11.004 0.510 13.071 1.00 91.69 103 HIS A C 1
ATOM 807 O O . HIS A 1 103 ? -11.074 -0.713 13.022 1.00 91.69 103 HIS A O 1
ATOM 813 N N . VAL A 1 104 ? -11.505 1.285 12.103 1.00 89.25 104 VAL A N 1
ATOM 814 C CA . VAL A 1 104 ? -12.143 0.743 10.893 1.00 89.25 104 VAL A CA 1
ATOM 815 C C . VAL A 1 104 ? -11.153 -0.107 10.093 1.00 89.25 104 VAL A C 1
ATOM 817 O O . VAL A 1 104 ? -11.475 -1.233 9.721 1.00 89.25 104 VAL A O 1
ATOM 820 N N . MET A 1 105 ? -9.936 0.394 9.866 1.00 91.62 105 MET A N 1
ATOM 821 C CA . MET A 1 105 ? -8.911 -0.313 9.095 1.00 91.62 105 MET A CA 1
ATOM 822 C C . MET A 1 105 ? -8.482 -1.643 9.721 1.00 91.62 105 MET A C 1
ATOM 824 O O . MET A 1 105 ? -8.169 -2.567 8.979 1.00 91.62 105 MET A O 1
ATOM 828 N N . ARG A 1 106 ? -8.508 -1.783 11.054 1.00 92.19 106 ARG A N 1
ATOM 829 C CA . ARG A 1 106 ? -8.208 -3.056 11.744 1.00 92.19 106 ARG A CA 1
ATOM 830 C C . ARG A 1 106 ? -9.165 -4.189 11.381 1.00 92.19 106 ARG A C 1
ATOM 832 O O . ARG A 1 106 ? -8.828 -5.348 11.584 1.00 92.19 106 ARG A O 1
ATOM 839 N N . HIS A 1 107 ? -10.348 -3.866 10.867 1.00 92.50 107 HIS A N 1
ATOM 840 C CA . HIS A 1 107 ? -11.338 -4.848 10.432 1.00 92.50 107 HIS A CA 1
ATOM 841 C C . HIS A 1 107 ? -11.315 -5.100 8.919 1.00 92.50 107 HIS A C 1
ATOM 843 O O . HIS A 1 107 ? -12.128 -5.873 8.412 1.00 92.50 107 HIS A O 1
ATOM 849 N N . LEU A 1 108 ? -10.401 -4.459 8.187 1.00 91.94 108 LEU A N 1
ATOM 850 C CA . LEU A 1 108 ? -10.233 -4.647 6.752 1.00 91.94 108 LEU A CA 1
ATOM 851 C C . LEU A 1 108 ? -9.157 -5.695 6.466 1.00 91.94 108 LEU A C 1
ATOM 853 O O . LEU A 1 108 ? -8.181 -5.830 7.199 1.00 91.94 108 LEU A O 1
ATOM 857 N N . LYS A 1 109 ? -9.307 -6.401 5.344 1.00 92.50 109 LYS A N 1
ATOM 858 C CA . LYS A 1 109 ? -8.239 -7.255 4.816 1.00 92.50 109 LYS A CA 1
ATOM 859 C C . LYS A 1 109 ? -7.091 -6.391 4.277 1.00 92.50 109 LYS A C 1
ATOM 861 O O . LYS A 1 109 ? -7.363 -5.281 3.810 1.00 92.50 109 LYS A O 1
ATOM 866 N N . PRO A 1 110 ? -5.844 -6.892 4.214 1.00 92.75 110 PRO A N 1
ATOM 867 C CA . PRO A 1 110 ? -4.700 -6.112 3.728 1.00 92.75 110 PRO A CA 1
ATOM 868 C C . PRO A 1 110 ? -4.926 -5.457 2.358 1.00 92.75 110 PRO A C 1
ATOM 870 O O . PRO A 1 110 ? -4.637 -4.275 2.168 1.00 92.75 110 PRO A O 1
ATOM 873 N N . ILE A 1 111 ? -5.531 -6.181 1.410 1.00 92.31 111 ILE A N 1
ATOM 874 C CA . ILE A 1 111 ? -5.857 -5.635 0.084 1.00 92.31 111 ILE A CA 1
ATOM 875 C C . ILE A 1 111 ? -6.832 -4.450 0.156 1.00 92.31 111 ILE A C 1
ATOM 877 O O . ILE A 1 111 ? -6.701 -3.486 -0.601 1.00 92.31 111 ILE A O 1
ATOM 881 N N . ASP A 1 112 ? -7.792 -4.488 1.077 1.00 93.00 112 ASP A N 1
ATOM 882 C CA . ASP A 1 112 ? -8.781 -3.429 1.251 1.00 93.00 112 ASP A CA 1
ATOM 883 C C . ASP A 1 112 ? -8.173 -2.227 1.978 1.00 93.00 112 ASP A C 1
ATOM 885 O O . ASP A 1 112 ? -8.413 -1.090 1.564 1.00 93.00 112 ASP A O 1
ATOM 889 N N . ILE A 1 113 ? -7.294 -2.462 2.963 1.00 93.56 113 ILE A N 1
ATOM 890 C CA . ILE A 1 113 ? -6.471 -1.407 3.573 1.00 93.56 113 ILE A CA 1
ATOM 891 C C . ILE A 1 113 ? -5.649 -0.710 2.487 1.00 93.56 113 ILE A C 1
ATOM 893 O O . ILE A 1 113 ? -5.642 0.519 2.413 1.00 93.56 113 ILE A O 1
ATOM 897 N N . MET A 1 114 ? -5.003 -1.468 1.598 1.00 93.31 114 MET A N 1
ATOM 898 C CA . MET A 1 114 ? -4.154 -0.893 0.558 1.00 93.31 114 MET A CA 1
ATOM 899 C C . MET A 1 114 ? -4.959 -0.111 -0.487 1.00 93.31 114 MET A C 1
ATOM 901 O O . MET A 1 114 ? -4.572 0.993 -0.874 1.00 93.31 114 MET A O 1
ATOM 905 N N . ARG A 1 115 ? -6.110 -0.632 -0.929 1.00 91.50 115 ARG A N 1
ATOM 906 C CA . ARG A 1 115 ? -7.032 0.089 -1.827 1.00 91.50 115 ARG A CA 1
ATOM 907 C C . ARG A 1 115 ? -7.493 1.402 -1.214 1.00 91.50 115 ARG A C 1
ATOM 909 O O . ARG A 1 115 ? -7.470 2.438 -1.880 1.00 91.50 115 ARG A O 1
ATOM 916 N N . PHE A 1 116 ? -7.876 1.359 0.055 1.00 91.12 116 PHE A N 1
ATOM 917 C CA . PHE A 1 116 ? -8.299 2.535 0.790 1.00 91.12 116 PHE A CA 1
ATOM 918 C C . PHE A 1 116 ? -7.157 3.546 0.956 1.00 91.12 116 PHE A C 1
ATOM 920 O O . PHE A 1 116 ? -7.358 4.742 0.731 1.00 91.12 116 PHE A O 1
ATOM 927 N N . ALA A 1 117 ? -5.951 3.073 1.277 1.00 91.56 117 ALA A N 1
ATOM 928 C CA . ALA A 1 117 ? -4.769 3.909 1.435 1.00 91.56 117 ALA A CA 1
ATOM 929 C C . ALA A 1 117 ? -4.382 4.613 0.131 1.00 91.56 117 ALA A C 1
ATOM 931 O O . ALA A 1 117 ? -4.135 5.813 0.122 1.00 91.56 117 ALA A O 1
ATOM 932 N N . VAL A 1 118 ? -4.410 3.900 -0.994 1.00 91.00 118 VAL A N 1
ATOM 933 C CA . VAL A 1 118 ? -4.182 4.466 -2.332 1.00 91.00 118 VAL A CA 1
ATOM 934 C C . VAL A 1 118 ? -5.247 5.502 -2.696 1.00 91.00 118 VAL A C 1
ATOM 936 O O . VAL A 1 118 ? -4.936 6.530 -3.305 1.00 91.00 118 VAL A O 1
ATOM 939 N N . ALA A 1 119 ? -6.505 5.248 -2.333 1.00 88.62 119 ALA A N 1
ATOM 940 C CA . ALA A 1 119 ? -7.610 6.147 -2.636 1.00 88.62 119 ALA A CA 1
ATOM 941 C C . ALA A 1 119 ? -7.521 7.478 -1.875 1.00 88.62 119 ALA A C 1
ATOM 943 O O . ALA A 1 119 ? -7.823 8.514 -2.467 1.00 88.62 119 ALA A O 1
ATOM 944 N N . ASN A 1 120 ? -7.068 7.437 -0.616 1.00 87.50 120 ASN A N 1
ATOM 945 C CA . ASN A 1 120 ? -7.129 8.552 0.335 1.00 87.50 120 ASN A CA 1
ATOM 946 C C . ASN A 1 120 ? -5.750 8.966 0.881 1.00 87.50 120 ASN A C 1
ATOM 948 O O . ASN A 1 120 ? -5.650 9.535 1.968 1.00 87.50 120 ASN A O 1
ATOM 952 N N . TYR A 1 121 ? -4.678 8.665 0.144 1.00 89.12 121 TYR A N 1
ATOM 953 C CA . TYR A 1 121 ? -3.298 8.784 0.620 1.00 89.12 121 TYR A CA 1
ATOM 954 C C . TYR A 1 121 ? -2.975 10.152 1.231 1.00 89.12 121 TYR A C 1
ATOM 956 O O . TYR A 1 121 ? -2.396 10.232 2.311 1.00 89.12 121 TYR A O 1
ATOM 964 N N . GLN A 1 122 ? -3.378 11.236 0.562 1.00 85.94 122 GLN A N 1
ATOM 965 C CA . GLN A 1 122 ? -3.075 12.592 1.024 1.00 85.94 122 GLN A CA 1
ATOM 966 C C . GLN A 1 122 ? -3.746 12.916 2.364 1.00 85.94 122 GLN A C 1
ATOM 968 O O . GLN A 1 122 ? -3.147 13.595 3.196 1.00 85.94 122 GLN A O 1
ATOM 973 N N . ASP A 1 123 ? -4.965 12.426 2.591 1.00 85.31 123 ASP A N 1
ATOM 974 C CA . ASP A 1 123 ? -5.686 12.653 3.845 1.00 85.31 123 ASP A CA 1
ATOM 975 C C . ASP A 1 123 ? -5.106 11.799 4.973 1.00 85.31 123 ASP A C 1
ATOM 977 O O . ASP A 1 123 ? -4.872 12.307 6.068 1.00 85.31 123 ASP A O 1
ATOM 981 N N . LEU A 1 124 ? -4.756 10.542 4.688 1.00 87.69 124 LEU A N 1
ATOM 982 C CA . LEU A 1 124 ? -4.066 9.678 5.648 1.00 87.69 124 LEU A CA 1
ATOM 983 C C . LEU A 1 124 ? -2.687 10.222 6.031 1.00 87.69 124 LEU A C 1
ATOM 985 O O . LEU A 1 124 ? -2.299 10.138 7.194 1.00 87.69 124 LEU A O 1
ATOM 989 N N . ALA A 1 125 ? -1.960 10.816 5.083 1.00 87.88 125 ALA A N 1
ATOM 990 C CA . ALA A 1 125 ? -0.677 11.455 5.351 1.00 87.88 125 ALA A CA 1
ATOM 991 C C . ALA A 1 125 ? -0.835 12.699 6.240 1.00 87.88 125 ALA A C 1
ATOM 993 O O . ALA A 1 125 ? -0.036 12.918 7.147 1.00 87.88 125 ALA A O 1
ATOM 994 N N . ARG A 1 126 ? -1.894 13.498 6.037 1.00 84.25 126 ARG A N 1
ATOM 995 C CA . ARG A 1 126 ? -2.220 14.649 6.905 1.00 84.25 126 ARG A CA 1
ATOM 996 C C . ARG A 1 126 ? -2.599 14.227 8.323 1.00 84.25 126 ARG A C 1
ATOM 998 O O . ARG A 1 126 ? -2.291 14.947 9.264 1.00 84.25 126 ARG A O 1
ATOM 1005 N N . GLN A 1 127 ? -3.262 13.083 8.459 1.00 85.50 127 GLN A N 1
ATOM 1006 C CA . GLN A 1 127 ? -3.649 12.498 9.744 1.00 85.50 127 GLN A CA 1
ATOM 1007 C C . GLN A 1 127 ? -2.500 11.751 10.446 1.00 85.50 127 GLN A C 1
ATOM 1009 O O . GLN A 1 127 ? -2.692 11.262 11.553 1.00 85.50 127 GLN A O 1
ATOM 1014 N N . GLY A 1 128 ? -1.319 11.646 9.823 1.00 86.56 128 GLY A N 1
ATOM 1015 C CA . GLY A 1 128 ? -0.172 10.920 10.380 1.00 86.56 128 GLY A CA 1
ATOM 1016 C C . GLY A 1 128 ? -0.290 9.392 10.317 1.00 86.56 128 GLY A C 1
ATOM 1017 O O . GLY A 1 128 ? 0.508 8.703 10.942 1.00 86.56 128 GLY A O 1
ATOM 1018 N N . ILE A 1 129 ? -1.261 8.859 9.567 1.00 88.25 129 ILE A N 1
ATOM 1019 C CA . ILE A 1 129 ? -1.481 7.414 9.394 1.00 88.25 129 ILE A CA 1
ATOM 1020 C C . ILE A 1 129 ? -0.586 6.857 8.283 1.00 88.25 129 ILE A C 1
ATOM 1022 O O . ILE A 1 129 ? 0.038 5.812 8.448 1.00 88.25 129 ILE A O 1
ATOM 1026 N N . ALA A 1 130 ? -0.529 7.543 7.136 1.00 88.25 130 ALA A N 1
ATOM 1027 C CA . ALA A 1 130 ? 0.352 7.156 6.039 1.00 88.25 130 ALA A CA 1
ATOM 1028 C C . ALA A 1 130 ? 1.707 7.873 6.182 1.00 88.25 130 ALA A C 1
ATOM 1030 O O . ALA A 1 130 ? 1.732 9.104 6.283 1.00 88.25 130 ALA A O 1
ATOM 1031 N N . PRO A 1 131 ? 2.837 7.146 6.179 1.00 81.44 131 PRO A N 1
ATOM 1032 C CA . PRO A 1 131 ? 4.154 7.759 6.302 1.00 81.44 131 PRO A CA 1
ATOM 1033 C C . PRO A 1 131 ? 4.502 8.560 5.042 1.00 81.44 131 PRO A C 1
ATOM 1035 O O . PRO A 1 131 ? 4.047 8.211 3.957 1.00 81.44 131 PRO A O 1
ATOM 1038 N N . PRO A 1 132 ? 5.351 9.596 5.126 1.00 84.50 132 PRO A N 1
ATOM 1039 C CA . PRO A 1 132 ? 5.867 10.260 3.933 1.00 84.50 132 PRO A CA 1
ATOM 1040 C C . PRO A 1 132 ? 6.649 9.269 3.055 1.00 84.50 132 PRO A C 1
ATOM 1042 O O . PRO A 1 132 ? 7.455 8.481 3.554 1.00 84.50 132 PRO A O 1
ATOM 1045 N N . LEU A 1 133 ? 6.444 9.319 1.734 1.00 87.25 133 LEU A N 1
ATOM 1046 C CA . LEU A 1 133 ? 7.161 8.429 0.819 1.00 87.25 133 LEU A CA 1
ATOM 1047 C C . LEU A 1 133 ? 8.615 8.862 0.659 1.00 87.25 133 LEU A C 1
ATOM 1049 O O . LEU A 1 133 ? 8.907 10.017 0.349 1.00 87.25 133 LEU A O 1
ATOM 1053 N N . SER A 1 134 ? 9.530 7.900 0.779 1.00 87.69 134 SER A N 1
ATOM 1054 C CA . SER A 1 134 ? 10.935 8.115 0.434 1.00 87.69 134 SER A CA 1
ATOM 1055 C C . SER A 1 134 ? 11.105 8.351 -1.073 1.00 87.69 134 SER A C 1
ATOM 1057 O O . SER A 1 134 ? 10.333 7.834 -1.885 1.00 87.69 134 SER A O 1
ATOM 1059 N N . ALA A 1 135 ? 12.164 9.061 -1.477 1.00 87.50 135 ALA A N 1
ATOM 1060 C CA . ALA A 1 135 ? 12.481 9.269 -2.896 1.00 87.50 135 ALA A CA 1
ATOM 1061 C C . ALA A 1 135 ? 12.629 7.942 -3.665 1.00 87.50 135 ALA A C 1
ATOM 1063 O O . ALA A 1 135 ? 12.196 7.828 -4.813 1.00 87.50 135 ALA A O 1
ATOM 1064 N N . ARG A 1 136 ? 13.171 6.910 -3.002 1.00 87.12 136 ARG A N 1
ATOM 1065 C CA . ARG A 1 136 ? 13.264 5.549 -3.543 1.00 87.12 136 ARG A CA 1
ATOM 1066 C C . ARG A 1 136 ? 11.881 4.964 -3.816 1.00 87.12 136 ARG A C 1
ATOM 1068 O O . ARG A 1 136 ? 11.644 4.466 -4.912 1.00 87.12 136 ARG A O 1
ATOM 1075 N N . THR A 1 137 ? 10.974 5.058 -2.847 1.00 88.75 137 THR A N 1
ATOM 1076 C CA . THR A 1 137 ? 9.594 4.573 -2.975 1.00 88.75 137 THR A CA 1
ATOM 1077 C C . THR A 1 137 ? 8.861 5.293 -4.102 1.00 88.75 137 THR A C 1
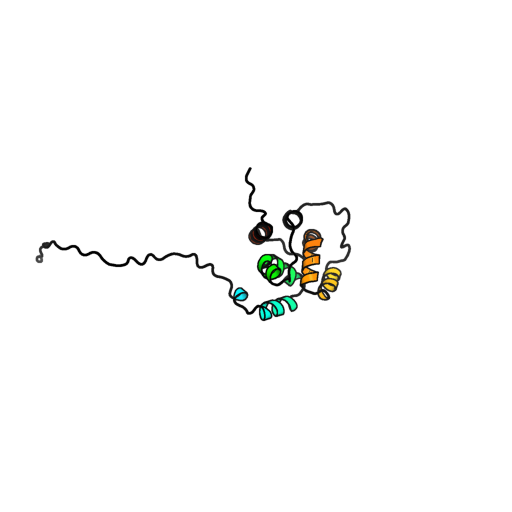ATOM 1079 O O . THR A 1 137 ? 8.226 4.653 -4.934 1.00 88.75 137 THR A O 1
ATOM 1082 N N . VAL A 1 138 ? 9.012 6.616 -4.205 1.00 89.12 138 VAL A N 1
ATOM 1083 C CA . VAL A 1 138 ? 8.452 7.406 -5.313 1.00 89.12 138 VAL A CA 1
ATOM 1084 C C . VAL A 1 138 ? 8.981 6.914 -6.664 1.00 89.12 138 VAL A C 1
ATOM 1086 O O . VAL A 1 138 ? 8.195 6.714 -7.590 1.00 89.12 138 VAL A O 1
ATOM 1089 N N . GLY A 1 139 ? 10.292 6.676 -6.775 1.00 86.75 139 GLY A N 1
ATOM 1090 C CA . GLY A 1 139 ? 10.909 6.118 -7.979 1.00 86.75 139 GLY A CA 1
ATOM 1091 C C . GLY A 1 139 ? 10.354 4.739 -8.344 1.00 86.75 139 GLY A C 1
ATOM 1092 O O . GLY A 1 139 ? 10.014 4.503 -9.501 1.00 86.75 139 GLY A O 1
ATOM 1093 N N . GLN A 1 140 ? 10.178 3.857 -7.357 1.00 87.38 140 GLN A N 1
ATOM 1094 C CA . GLN A 1 140 ? 9.590 2.527 -7.551 1.00 87.38 140 GLN A CA 1
ATOM 1095 C C . GLN A 1 140 ? 8.138 2.599 -8.035 1.00 87.38 140 GLN A C 1
ATOM 1097 O O . GLN A 1 140 ? 7.784 1.903 -8.984 1.00 87.38 140 GLN A O 1
ATOM 1102 N N . LEU A 1 141 ? 7.308 3.457 -7.435 1.00 88.06 141 LEU A N 1
ATOM 1103 C CA . LEU A 1 141 ? 5.916 3.642 -7.856 1.00 88.06 141 LEU A CA 1
ATOM 1104 C C . LEU A 1 141 ? 5.824 4.206 -9.278 1.00 88.06 141 LEU A C 1
ATOM 1106 O O . LEU A 1 141 ? 4.994 3.765 -10.068 1.00 88.06 141 LEU A O 1
ATOM 1110 N N . ARG A 1 142 ? 6.693 5.160 -9.628 1.00 87.31 142 ARG A N 1
ATOM 1111 C CA . ARG A 1 142 ? 6.769 5.713 -10.988 1.00 87.31 142 ARG A CA 1
ATOM 1112 C C . ARG A 1 142 ? 7.196 4.654 -12.000 1.00 87.31 142 ARG A C 1
ATOM 1114 O O . ARG A 1 142 ? 6.549 4.519 -13.036 1.00 87.31 142 ARG A O 1
ATOM 1121 N N . HIS A 1 143 ? 8.217 3.864 -11.677 1.00 86.50 143 HIS A N 1
ATOM 1122 C CA . HIS A 1 143 ? 8.682 2.771 -12.527 1.00 86.50 143 HIS A CA 1
ATOM 1123 C C . HIS A 1 143 ? 7.605 1.696 -12.730 1.00 86.50 143 HIS A C 1
ATOM 1125 O O . HIS A 1 143 ? 7.382 1.262 -13.856 1.00 86.50 143 HIS A O 1
ATOM 1131 N N . ALA A 1 144 ? 6.881 1.317 -11.670 1.00 77.38 144 ALA A N 1
ATOM 1132 C CA . ALA A 1 144 ? 5.824 0.304 -11.730 1.00 77.38 144 ALA A CA 1
ATOM 1133 C C . ALA A 1 144 ? 4.685 0.654 -12.707 1.00 77.38 144 ALA A C 1
ATOM 1135 O O . ALA A 1 144 ? 4.007 -0.239 -13.202 1.00 77.38 144 ALA A O 1
ATOM 1136 N N . VAL A 1 145 ? 4.491 1.941 -13.009 1.00 76.62 145 VAL A N 1
ATOM 1137 C CA . VAL A 1 145 ? 3.441 2.435 -13.917 1.00 76.62 145 VAL A CA 1
ATOM 1138 C C . VAL A 1 145 ? 4.029 2.956 -15.242 1.00 76.62 145 VAL A C 1
ATOM 1140 O O . VAL A 1 145 ? 3.350 3.601 -16.045 1.00 76.62 145 VAL A O 1
ATOM 1143 N N . GLY A 1 146 ? 5.319 2.706 -15.491 1.00 67.12 146 GLY A N 1
ATOM 1144 C CA . GLY A 1 146 ? 6.005 3.179 -16.692 1.00 67.12 146 GLY A CA 1
ATOM 1145 C C . GLY A 1 146 ? 6.023 4.706 -16.803 1.00 67.12 146 GLY A C 1
ATOM 1146 O O . GLY A 1 146 ? 5.952 5.241 -17.907 1.00 67.12 146 GLY A O 1
ATOM 1147 N N . VAL A 1 147 ? 6.068 5.422 -15.674 1.00 58.56 147 VAL A N 1
ATOM 1148 C CA . VAL A 1 147 ? 6.380 6.860 -15.604 1.00 58.56 147 VAL A CA 1
ATOM 1149 C C . VAL A 1 147 ? 7.907 6.997 -15.585 1.00 58.56 147 VAL A C 1
ATOM 1151 O O . VAL A 1 147 ? 8.505 7.473 -14.623 1.00 58.56 147 VAL A O 1
ATOM 1154 N N . GLY A 1 148 ? 8.554 6.466 -16.621 1.00 45.59 148 GLY A N 1
ATOM 1155 C CA . GLY A 1 148 ? 9.941 6.779 -16.933 1.00 45.59 148 GLY A CA 1
ATOM 1156 C C . GLY A 1 148 ? 9.964 8.128 -17.640 1.00 45.59 148 GLY A C 1
ATOM 1157 O O . GLY A 1 148 ? 9.205 8.322 -18.580 1.00 45.59 148 GLY A O 1
ATOM 1158 N N . THR A 1 149 ? 10.770 9.053 -17.124 1.00 48.31 149 THR A N 1
ATOM 1159 C CA . THR A 1 149 ? 11.288 10.263 -17.787 1.00 48.31 149 THR A CA 1
ATOM 1160 C C . THR A 1 149 ? 10.973 10.374 -19.283 1.00 48.31 149 THR A C 1
ATOM 1162 O O . THR A 1 149 ? 11.707 9.837 -20.109 1.00 48.31 149 THR A O 1
ATOM 1165 N N . GLU A 1 150 ? 9.948 11.151 -19.629 1.00 41.62 150 GLU A N 1
ATOM 1166 C CA . GLU A 1 150 ? 9.958 11.894 -20.888 1.00 41.62 150 GLU A CA 1
ATOM 1167 C C . GLU A 1 150 ? 10.732 13.181 -20.603 1.00 41.62 150 GLU A C 1
ATOM 1169 O O . GLU A 1 150 ? 10.205 14.150 -20.060 1.00 41.62 150 GLU A O 1
ATOM 1174 N N . ALA A 1 151 ? 12.041 13.112 -20.843 1.00 41.72 151 ALA A N 1
ATOM 1175 C CA . ALA A 1 151 ? 12.845 14.299 -21.057 1.00 41.72 151 ALA A CA 1
ATOM 1176 C C . ALA A 1 151 ? 12.437 14.869 -22.422 1.00 41.72 151 ALA A C 1
ATOM 1178 O O . ALA A 1 151 ? 12.633 14.213 -23.446 1.00 41.72 151 ALA A O 1
ATOM 1179 N N . GLY A 1 152 ? 11.838 16.056 -22.397 1.00 36.44 152 GLY A N 1
ATOM 1180 C CA . GLY A 1 152 ? 11.723 16.977 -23.522 1.00 36.44 152 GLY A CA 1
ATOM 1181 C C . GLY A 1 152 ? 12.358 18.292 -23.113 1.00 36.44 152 GLY A C 1
ATOM 1182 O O . GLY A 1 152 ? 12.087 18.714 -21.965 1.00 36.44 152 GLY A O 1
#

Sequence (152 aa):
MANITNSIQQSHSNPDPGTLTPTNAPITLQHPFYNLPSELILDIVDLLPPESFINFAFANYPLLHAYGLAPALSRPRVVYITTQTRIPALFPLLRLPPEIMLHVMRHLKPIDIMRFAVANYQDLARQGIAPPLSARTVGQLRHAVGVGTEAG

Radius of gyration: 27.6 Å; chains: 1; bounding box: 99×40×39 Å

Foldseek 3Di:
DDDDDDDDDDDDDDDDPDPPDPPPPPPPPDDCLVVDDPVVVLVVLLPDQLLRNLAVCLVCVVVCVVVVLADQDAPVLLCVQQDLPPPVPPPPVDPDQVVVVSVVLNPDDSSVSNVVCSVNVNVCVVNVSHPRDDPVSSVVSCVSNVVPDPDD

Organism: NCBI:txid329885

InterPro domains:
  IPR001810 F-box domain [PF00646] (93-117)
  IPR001810 F-box domain [PS50181] (90-117)
  IPR036047 F-box-like domain superfamily [SSF81383] (87-119)